Protein AF-G9YGS9-F1 (afdb_monomer)

InterPro domains:
  IPR001460 Penicillin-binding protein, transpeptidase [PF00905] (10-124)
  IPR012338 Beta-lactamase/transpeptidase-like [G3DSA:3.40.710.10] (1-154)
  IPR012338 Beta-lactamase/transpeptidase-like [SSF56601] (7-131)
  IPR050515 Class D beta-lactamase/transpeptidase [PTHR30627] (2-129)

pLDDT: mean 83.82, std 20.78, range [22.55, 98.5]

Solvent-accessible surface area (backbone atoms only — not comparable to full-atom values): 9971 Å² total; per-residue (Å²): 97,88,88,79,63,56,91,56,49,57,49,78,41,63,43,89,88,80,65,46,76,78,44,76,49,44,36,51,61,60,55,80,95,51,54,89,77,47,50,82,69,24,72,44,58,41,77,65,43,62,82,75,85,66,65,77,79,46,48,66,62,55,52,50,51,24,44,76,70,61,66,43,50,74,82,46,71,45,78,38,69,15,54,41,80,56,94,96,43,76,43,55,23,101,78,66,54,46,81,39,79,35,32,51,62,47,29,63,74,70,61,39,42,37,58,50,50,50,49,49,64,72,45,30,67,78,56,60,53,63,78,43,63,96,72,47,63,31,78,90,65,80,90,59,98,64,98,63,78,58,75,48,82,76,87,67,88,75,131

Foldseek 3Di:
DPPPPDPKDKDWDADPVPRDTPDIDMPPADDPVCVVPDDPRRPDSCVAADDDDPQLVCLVLLLVLLVVLVLFDQPDWDAFAQWDDDPPDIDGAPVSGGPGIDGSVRCSVSVGGRVSVVSDVSSDPVSVVVSVPPPPLPDCPVPDPDPHHHGDDDPPPDD

Organism: NCBI:txid861450

Structure (mmCIF, N/CA/C/O backbone):
data_AF-G9YGS9-F1
#
_entry.id   AF-G9YGS9-F1
#
loop_
_atom_site.group_PDB
_atom_site.id
_atom_site.type_symbol
_atom_site.label_atom_id
_atom_site.label_alt_id
_atom_site.label_comp_id
_atom_site.label_asym_id
_atom_site.label_entity_id
_atom_site.label_seq_id
_atom_site.pdbx_PDB_ins_code
_atom_site.Cartn_x
_atom_site.Cartn_y
_atom_site.Cartn_z
_atom_site.occupancy
_atom_site.B_iso_or_equiv
_atom_site.auth_seq_id
_atom_site.auth_comp_id
_atom_site.auth_asym_id
_atom_site.auth_atom_id
_atom_site.pdbx_PDB_model_num
ATOM 1 N N . MET A 1 1 ? 18.011 7.937 -11.715 1.00 74.06 1 MET A N 1
ATOM 2 C CA . MET A 1 1 ? 19.362 7.338 -11.602 1.00 74.06 1 MET A CA 1
ATOM 3 C C . MET A 1 1 ? 20.404 8.300 -11.029 1.00 74.06 1 MET A C 1
ATOM 5 O O . MET A 1 1 ? 20.974 7.966 -10.009 1.00 74.06 1 MET A O 1
ATOM 9 N N . LYS A 1 2 ? 20.642 9.499 -11.591 1.00 80.19 2 LYS A N 1
ATOM 10 C CA . LYS A 1 2 ? 21.766 10.369 -11.164 1.00 80.19 2 LYS A CA 1
ATOM 11 C C . LYS A 1 2 ? 21.695 10.919 -9.725 1.00 80.19 2 LYS A C 1
ATOM 13 O O . LYS A 1 2 ? 22.713 10.928 -9.049 1.00 80.19 2 LYS A O 1
ATOM 18 N N . LYS A 1 3 ? 20.515 11.356 -9.259 1.00 87.56 3 LYS A N 1
ATOM 19 C CA . LYS A 1 3 ? 20.352 11.993 -7.933 1.00 87.56 3 LYS A CA 1
ATOM 20 C C . LYS A 1 3 ? 20.453 10.996 -6.769 1.00 87.56 3 LYS A C 1
ATOM 22 O O . LYS A 1 3 ? 21.254 11.197 -5.872 1.00 87.56 3 LYS A O 1
ATOM 27 N N . ASN A 1 4 ? 19.675 9.912 -6.826 1.00 91.69 4 ASN A N 1
ATOM 28 C CA . ASN A 1 4 ? 19.533 8.958 -5.713 1.00 91.69 4 ASN A CA 1
ATOM 29 C C . ASN A 1 4 ? 20.279 7.629 -5.930 1.00 91.69 4 ASN A C 1
ATOM 31 O O . ASN A 1 4 ? 20.225 6.766 -5.068 1.00 91.69 4 ASN A O 1
ATOM 35 N N . LYS A 1 5 ? 20.916 7.441 -7.095 1.00 91.94 5 LYS A N 1
ATOM 36 C CA . LYS A 1 5 ? 21.709 6.251 -7.460 1.00 91.94 5 LYS A CA 1
ATOM 37 C C . LYS A 1 5 ? 21.068 4.886 -7.099 1.00 91.94 5 LYS A C 1
ATOM 39 O O . LYS A 1 5 ? 21.772 4.035 -6.570 1.00 91.94 5 LYS A O 1
ATOM 44 N N . PRO A 1 6 ? 19.769 4.644 -7.383 1.00 92.12 6 PRO A N 1
ATOM 45 C CA . PRO A 1 6 ? 19.173 3.334 -7.128 1.00 92.12 6 PRO A CA 1
ATOM 46 C C . PRO A 1 6 ? 19.744 2.283 -8.091 1.00 92.12 6 PRO A C 1
ATOM 48 O O . PRO A 1 6 ? 20.155 2.624 -9.203 1.00 92.12 6 PRO A O 1
ATOM 51 N N . GLU A 1 7 ? 19.700 1.008 -7.706 1.00 90.56 7 GLU A N 1
ATOM 52 C CA . GLU A 1 7 ? 20.117 -0.118 -8.562 1.00 90.56 7 GLU A CA 1
ATOM 53 C C . GLU A 1 7 ? 19.222 -0.278 -9.800 1.00 90.56 7 GLU A C 1
ATOM 55 O O . GLU A 1 7 ? 19.671 -0.662 -10.882 1.00 90.56 7 GLU A O 1
ATOM 60 N N . GLY A 1 8 ? 17.942 0.068 -9.664 1.00 91.81 8 GLY A N 1
ATOM 61 C CA . GLY A 1 8 ? 16.985 0.057 -10.755 1.00 91.81 8 GLY A CA 1
ATOM 62 C C . GLY A 1 8 ? 15.748 0.889 -10.452 1.00 91.81 8 GLY A C 1
ATOM 63 O O . GLY A 1 8 ? 15.537 1.349 -9.333 1.00 91.81 8 GLY A O 1
ATOM 64 N N . ALA A 1 9 ? 14.936 1.105 -11.478 1.00 93.19 9 ALA A N 1
ATOM 65 C CA . ALA A 1 9 ? 13.646 1.768 -11.364 1.00 93.19 9 ALA A CA 1
ATOM 66 C C . ALA A 1 9 ? 12.686 1.227 -12.423 1.00 93.19 9 ALA A C 1
ATOM 68 O O . ALA A 1 9 ? 13.117 0.812 -13.501 1.00 93.19 9 ALA A O 1
ATOM 69 N N . ALA A 1 10 ? 11.393 1.275 -12.126 1.00 94.19 10 ALA A N 1
ATOM 70 C CA . ALA A 1 10 ? 10.325 0.961 -13.058 1.00 94.19 10 ALA A CA 1
ATOM 71 C C . ALA A 1 10 ? 9.195 1.982 -12.898 1.00 94.19 10 ALA A C 1
ATOM 73 O O . ALA A 1 10 ? 8.962 2.477 -11.796 1.00 94.19 10 ALA A O 1
ATOM 74 N N . VAL A 1 11 ? 8.518 2.308 -13.995 1.00 95.06 11 VAL A N 1
ATOM 75 C CA . VAL A 1 11 ? 7.342 3.185 -14.013 1.00 95.06 11 VAL A CA 1
ATOM 76 C C . VAL A 1 11 ? 6.308 2.585 -14.956 1.00 95.06 11 VAL A C 1
ATOM 78 O O . VAL A 1 11 ? 6.656 2.120 -16.043 1.00 95.06 11 VAL A O 1
ATOM 81 N N . ILE A 1 12 ? 5.047 2.625 -14.535 1.00 96.00 12 ILE A N 1
ATOM 82 C CA . ILE A 1 12 ? 3.877 2.237 -15.322 1.00 96.00 12 ILE A CA 1
ATOM 83 C C . ILE A 1 12 ? 2.905 3.418 -15.311 1.00 96.00 12 ILE A C 1
ATOM 85 O O . ILE A 1 12 ? 2.643 3.988 -14.253 1.00 96.00 12 ILE A O 1
ATOM 89 N N . ILE A 1 13 ? 2.376 3.775 -16.479 1.00 96.56 13 ILE A N 1
ATOM 90 C CA . ILE A 1 13 ? 1.274 4.726 -16.641 1.00 96.56 13 ILE A CA 1
ATOM 91 C C . ILE A 1 13 ? 0.102 3.956 -17.239 1.00 96.56 13 ILE A C 1
ATOM 93 O O . ILE A 1 13 ? 0.268 3.269 -18.248 1.00 96.56 13 ILE A O 1
ATOM 97 N N . MET A 1 14 ? -1.061 4.062 -16.605 1.00 97.31 14 MET A N 1
ATOM 98 C CA . MET A 1 14 ? -2.239 3.263 -16.923 1.00 97.31 14 MET A CA 1
ATOM 99 C C . MET A 1 14 ? -3.487 4.144 -16.995 1.00 97.31 14 MET A C 1
ATOM 101 O O . MET A 1 14 ? -3.638 5.055 -16.178 1.00 97.31 14 MET A O 1
ATOM 105 N N . ASP A 1 15 ? -4.384 3.849 -17.935 1.00 95.31 15 ASP A N 1
ATOM 106 C CA . ASP A 1 15 ? -5.758 4.350 -17.891 1.00 95.31 15 ASP A CA 1
ATOM 107 C C . ASP A 1 15 ? -6.526 3.616 -16.771 1.00 95.31 15 ASP A C 1
ATOM 109 O O . ASP A 1 15 ? -6.680 2.395 -16.832 1.00 95.31 15 ASP A O 1
ATOM 113 N N . 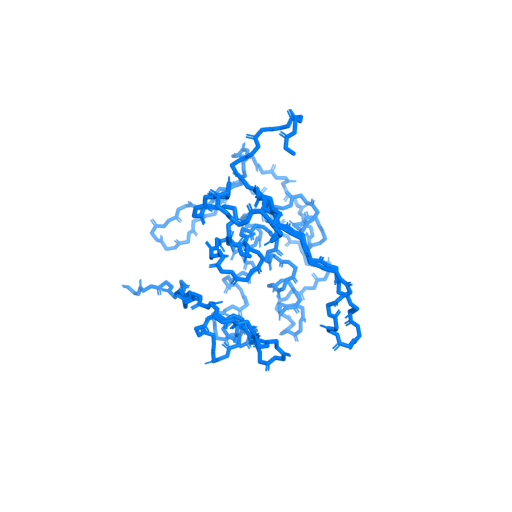PRO A 1 16 ? -7.018 4.313 -15.732 1.00 94.44 16 PRO A N 1
ATOM 114 C CA . PRO A 1 16 ? -7.647 3.661 -14.584 1.00 94.44 16 PRO A CA 1
ATOM 115 C C . PRO A 1 16 ? -9.031 3.062 -14.884 1.00 94.44 16 PRO A C 1
ATOM 117 O O . PRO A 1 16 ? -9.520 2.265 -14.087 1.00 94.44 16 PRO A O 1
ATOM 120 N N . LYS A 1 17 ? -9.686 3.450 -15.986 1.00 94.25 17 LYS A N 1
ATOM 121 C CA . LYS A 1 17 ? -11.001 2.928 -16.387 1.00 94.25 17 LYS A CA 1
ATOM 122 C C . LYS A 1 17 ? -10.865 1.656 -17.211 1.00 94.25 17 LYS A C 1
ATOM 124 O O . LYS A 1 17 ? -11.645 0.729 -17.015 1.00 94.25 17 LYS A O 1
ATOM 129 N N . THR A 1 18 ? -9.912 1.627 -18.142 1.00 94.75 18 THR A N 1
ATOM 130 C CA . THR A 1 18 ? -9.736 0.501 -19.075 1.00 94.75 18 THR A CA 1
ATOM 131 C C . THR A 1 18 ? -8.652 -0.477 -18.626 1.00 94.75 18 THR A C 1
ATOM 133 O O . THR A 1 18 ? -8.667 -1.640 -19.024 1.00 94.75 18 THR A O 1
ATOM 136 N N . GLY A 1 19 ? -7.719 -0.029 -17.783 1.00 90.88 19 GLY A N 1
ATOM 137 C CA . GLY A 1 19 ? -6.524 -0.780 -17.403 1.00 90.88 19 GLY A CA 1
ATOM 138 C C . GLY A 1 19 ? -5.437 -0.788 -18.483 1.00 90.88 19 GLY A C 1
ATOM 139 O O . GLY A 1 19 ? -4.436 -1.492 -18.335 1.00 90.88 19 GLY A O 1
ATOM 140 N N . GLU A 1 20 ? -5.611 -0.034 -19.571 1.00 93.62 20 GLU A N 1
ATOM 141 C CA . GLU A 1 20 ? -4.642 0.028 -20.664 1.00 93.62 20 GLU A CA 1
ATOM 142 C C . GLU A 1 20 ? -3.329 0.660 -20.206 1.00 93.62 20 GLU A C 1
ATOM 144 O O . GLU A 1 20 ? -3.308 1.693 -19.536 1.00 93.62 20 GLU A O 1
ATOM 149 N N . ILE A 1 21 ? -2.211 0.046 -20.596 1.00 95.00 21 ILE A N 1
ATOM 150 C CA . ILE A 1 21 ? -0.881 0.584 -20.317 1.00 95.00 21 ILE A CA 1
ATOM 151 C C . ILE A 1 21 ? -0.533 1.618 -21.380 1.00 95.00 21 ILE A C 1
ATOM 153 O O . ILE A 1 21 ? -0.239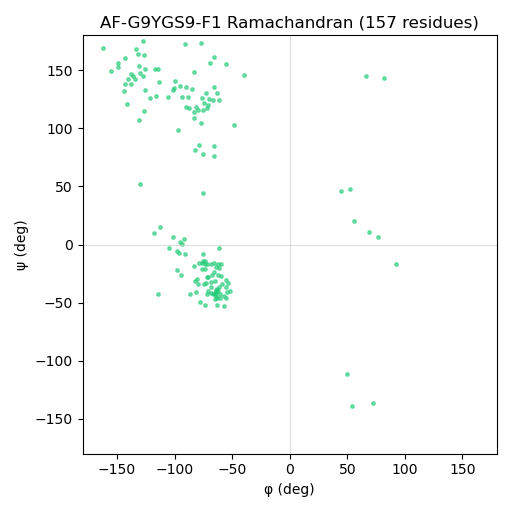 1.274 -22.522 1.00 95.00 21 ILE A O 1
ATOM 157 N N . LEU A 1 22 ? -0.516 2.883 -20.974 1.00 96.00 22 LEU A N 1
ATOM 158 C CA . LEU A 1 22 ? -0.168 4.015 -21.831 1.00 96.00 22 LEU A CA 1
ATOM 159 C C . LEU A 1 22 ? 1.347 4.155 -21.999 1.00 96.00 22 LEU A C 1
ATOM 161 O O . LEU A 1 22 ? 1.833 4.559 -23.052 1.00 96.00 22 LEU A O 1
ATOM 165 N N . ALA A 1 23 ? 2.103 3.826 -20.950 1.00 95.44 23 ALA A N 1
ATOM 166 C CA . ALA A 1 23 ? 3.556 3.804 -20.991 1.00 95.44 23 ALA A CA 1
ATOM 167 C C . ALA A 1 23 ? 4.128 2.857 -19.934 1.00 95.44 23 ALA A C 1
ATOM 169 O O . ALA A 1 23 ? 3.582 2.701 -18.841 1.00 95.44 23 ALA A O 1
ATOM 170 N N . MET A 1 24 ? 5.281 2.271 -20.243 1.00 95.25 24 MET A N 1
ATOM 171 C CA . MET A 1 24 ? 6.048 1.449 -19.316 1.00 95.25 24 MET A CA 1
ATOM 172 C C . MET A 1 24 ? 7.536 1.677 -19.558 1.00 95.25 24 MET A C 1
ATOM 174 O O . MET A 1 24 ? 8.000 1.649 -20.696 1.00 95.25 24 MET A O 1
ATOM 178 N N . ALA A 1 25 ? 8.294 1.907 -18.491 1.00 93.50 25 ALA A N 1
ATOM 179 C CA . ALA A 1 25 ? 9.726 2.146 -18.586 1.00 93.50 25 ALA A CA 1
ATOM 180 C C . ALA A 1 25 ? 10.475 1.465 -17.444 1.00 93.50 25 ALA A C 1
ATOM 182 O O . ALA A 1 25 ? 10.022 1.464 -16.303 1.00 93.50 25 ALA A O 1
ATOM 183 N N . SER A 1 26 ? 11.659 0.941 -17.756 1.00 93.25 26 SER A N 1
ATOM 184 C CA . SER A 1 26 ? 12.589 0.363 -16.786 1.00 93.25 26 SER A CA 1
ATOM 185 C C . SER A 1 26 ? 13.970 1.013 -16.901 1.00 93.25 26 SER A C 1
ATOM 187 O O . SER A 1 26 ? 14.375 1.494 -17.968 1.00 93.25 26 SER A O 1
ATOM 189 N N . ARG A 1 27 ? 14.702 1.056 -15.787 1.00 92.69 27 ARG A N 1
ATOM 190 C CA . ARG A 1 27 ? 16.114 1.447 -15.715 1.00 92.69 27 ARG A CA 1
ATOM 191 C C . ARG A 1 27 ? 16.897 0.485 -14.812 1.00 92.69 27 ARG A C 1
ATOM 193 O O . ARG A 1 27 ? 16.348 0.085 -13.787 1.00 92.69 27 ARG A O 1
ATOM 200 N N . PRO A 1 28 ? 18.173 0.186 -15.128 1.00 91.50 28 PRO A N 1
ATOM 201 C CA . PRO A 1 28 ? 18.846 0.432 -16.415 1.00 91.50 28 PRO A CA 1
ATOM 202 C C . PRO A 1 28 ? 18.104 -0.186 -17.613 1.00 91.50 28 PRO A C 1
ATOM 204 O O . PRO A 1 28 ? 17.307 -1.104 -17.442 1.00 91.50 28 PRO A O 1
ATOM 207 N N . ASN A 1 29 ? 18.324 0.379 -18.801 1.00 89.62 29 ASN A N 1
ATOM 208 C CA . ASN A 1 29 ? 17.807 -0.106 -20.083 1.00 89.62 29 ASN A CA 1
ATOM 209 C C . ASN A 1 29 ? 18.959 -0.267 -21.084 1.00 89.62 29 ASN A C 1
ATOM 211 O O . ASN A 1 29 ? 20.096 0.098 -20.786 1.00 89.62 29 ASN A O 1
ATOM 215 N N . PHE A 1 30 ? 18.651 -0.802 -22.260 1.00 91.31 30 PHE A N 1
ATOM 216 C CA . PHE A 1 30 ? 19.587 -0.994 -23.366 1.00 91.31 30 PHE A CA 1
ATOM 217 C C . PHE A 1 30 ? 19.035 -0.366 -24.653 1.00 91.31 30 PHE A C 1
ATOM 219 O O . PHE A 1 30 ? 17.840 -0.063 -24.727 1.00 91.31 30 PHE A O 1
ATOM 226 N N . ASP A 1 31 ? 19.907 -0.163 -25.642 1.00 92.38 31 ASP A N 1
ATOM 227 C CA . ASP A 1 31 ? 19.510 0.143 -27.018 1.00 92.38 31 ASP A CA 1
ATOM 228 C C . ASP A 1 31 ? 19.357 -1.180 -27.786 1.00 92.38 31 ASP A C 1
ATOM 230 O O . ASP A 1 31 ? 20.336 -1.920 -27.905 1.00 92.38 31 ASP A O 1
ATOM 234 N N . PRO A 1 32 ? 18.162 -1.518 -28.295 1.00 89.81 32 PRO A N 1
ATOM 235 C CA . PRO A 1 32 ? 17.962 -2.757 -29.037 1.00 89.81 32 PRO A CA 1
ATOM 236 C C . PRO A 1 32 ? 18.730 -2.815 -30.362 1.00 89.81 32 PRO A C 1
ATOM 238 O O . PRO A 1 32 ? 19.032 -3.915 -30.818 1.00 89.81 32 PRO A O 1
ATOM 241 N N . ASN A 1 33 ? 19.091 -1.674 -30.959 1.00 94.69 33 ASN A N 1
ATOM 242 C CA . ASN A 1 33 ? 19.908 -1.648 -32.177 1.00 94.69 33 ASN A CA 1
ATOM 243 C C . ASN A 1 33 ? 21.388 -1.954 -31.898 1.00 94.69 33 ASN A C 1
ATOM 245 O O . ASN A 1 33 ? 22.141 -2.244 -32.823 1.00 94.69 33 ASN A O 1
ATOM 249 N N . ASP A 1 34 ? 21.801 -1.909 -30.629 1.00 91.25 34 ASP A N 1
ATOM 250 C CA . ASP A 1 34 ? 23.162 -2.193 -30.174 1.00 91.25 34 ASP A CA 1
ATOM 251 C C . ASP A 1 34 ? 23.132 -3.186 -29.003 1.00 91.25 34 ASP A C 1
ATOM 253 O O . ASP A 1 34 ? 23.671 -2.963 -27.914 1.00 91.25 34 ASP A O 1
ATOM 257 N N . TYR A 1 35 ? 22.428 -4.300 -29.233 1.00 86.44 35 TYR A N 1
ATOM 258 C CA . TYR A 1 35 ? 22.158 -5.319 -28.222 1.00 86.44 35 TYR A CA 1
ATOM 259 C C . TYR A 1 35 ? 23.432 -5.792 -27.511 1.00 86.44 35 TYR A C 1
ATOM 261 O O . TYR A 1 35 ? 23.432 -5.930 -26.297 1.00 86.44 35 TYR A O 1
ATOM 269 N N . GLY A 1 36 ? 24.552 -5.964 -28.223 1.00 88.44 36 GLY A N 1
ATOM 270 C CA . GLY A 1 36 ? 25.810 -6.465 -27.651 1.00 88.44 36 GLY A CA 1
ATOM 271 C C . GLY A 1 36 ? 26.407 -5.615 -26.517 1.00 88.44 36 GLY A C 1
ATOM 272 O O . GLY A 1 36 ? 27.250 -6.116 -25.776 1.00 88.44 36 GLY A O 1
ATOM 273 N N . LYS A 1 37 ? 25.974 -4.358 -26.350 1.00 86.62 37 LYS A N 1
ATOM 274 C CA . LYS A 1 37 ? 26.437 -3.463 -25.274 1.00 86.62 37 LYS A CA 1
ATOM 275 C C . LYS A 1 37 ? 25.591 -3.518 -24.001 1.00 86.62 37 LYS A C 1
ATOM 277 O O . LYS A 1 37 ? 25.955 -2.895 -23.002 1.00 86.62 37 LYS A O 1
ATOM 282 N N . GLY A 1 38 ? 24.456 -4.214 -24.021 1.00 84.38 38 GLY A N 1
ATOM 283 C CA . GLY A 1 38 ? 23.617 -4.385 -22.841 1.00 84.38 38 GLY A CA 1
ATOM 284 C C . GLY A 1 38 ? 24.170 -5.424 -21.860 1.00 84.38 38 GLY A C 1
ATOM 285 O O . GLY A 1 38 ? 25.138 -6.135 -22.119 1.00 84.38 38 GLY A O 1
ATOM 286 N N . ASN A 1 39 ? 23.523 -5.533 -20.702 1.00 86.81 39 ASN A N 1
ATOM 287 C CA . ASN A 1 39 ? 23.802 -6.572 -19.714 1.00 86.81 39 ASN A CA 1
ATOM 288 C C . ASN A 1 39 ? 22.495 -7.194 -19.212 1.00 86.81 39 ASN A C 1
ATOM 290 O O . ASN A 1 39 ? 21.413 -6.644 -19.422 1.00 86.81 39 ASN A O 1
ATOM 294 N N . ALA A 1 40 ? 22.598 -8.316 -18.495 1.00 86.56 40 ALA A N 1
ATOM 295 C CA . ALA A 1 40 ? 21.438 -9.049 -17.986 1.00 86.56 40 ALA A CA 1
ATOM 296 C C . ALA A 1 40 ? 20.468 -8.174 -17.169 1.00 86.56 40 ALA A C 1
ATOM 298 O O . ALA A 1 40 ? 19.259 -8.379 -17.213 1.00 86.56 40 ALA A O 1
ATOM 299 N N . ALA A 1 41 ? 20.968 -7.167 -16.446 1.00 86.06 41 ALA A N 1
ATOM 300 C CA . ALA A 1 41 ? 20.121 -6.249 -15.695 1.00 86.06 41 ALA A CA 1
ATOM 301 C C . ALA A 1 41 ? 19.394 -5.245 -16.607 1.00 86.06 41 ALA A C 1
ATOM 303 O O . ALA A 1 41 ? 18.269 -4.855 -16.301 1.00 86.06 41 ALA A O 1
ATOM 304 N N . ALA A 1 42 ? 20.005 -4.801 -17.702 1.00 88.38 42 ALA A N 1
ATOM 305 C CA . ALA A 1 42 ? 19.409 -3.862 -18.648 1.00 88.38 42 ALA A CA 1
ATOM 306 C C . ALA A 1 42 ? 18.296 -4.499 -19.498 1.00 88.38 42 ALA A C 1
ATOM 308 O O . ALA A 1 42 ? 17.366 -3.796 -19.887 1.00 88.38 42 ALA A O 1
ATOM 309 N N . TYR A 1 43 ? 18.363 -5.811 -19.741 1.00 89.12 43 TYR A N 1
ATOM 310 C CA . TYR A 1 43 ? 17.371 -6.545 -20.539 1.00 89.12 43 TYR A CA 1
ATOM 311 C C . TYR A 1 43 ? 16.052 -6.818 -19.807 1.00 89.12 43 TYR A C 1
ATOM 313 O O . TYR A 1 43 ? 15.044 -7.111 -20.443 1.00 89.12 43 TYR A O 1
ATOM 321 N N . LYS A 1 44 ? 16.023 -6.678 -18.477 1.00 88.75 44 LYS A N 1
ATOM 322 C CA . LYS A 1 44 ? 14.819 -6.928 -17.677 1.00 88.75 44 LYS A CA 1
ATOM 323 C C . LYS A 1 44 ? 13.804 -5.795 -17.791 1.00 88.75 44 LYS A C 1
ATOM 325 O O . LYS A 1 44 ? 14.083 -4.651 -17.409 1.00 88.75 44 LYS A O 1
ATOM 330 N N . ASN A 1 45 ? 12.571 -6.147 -18.156 1.00 89.38 45 ASN A N 1
ATOM 331 C CA . ASN A 1 45 ? 11.418 -5.290 -17.902 1.00 89.38 45 ASN A CA 1
ATOM 332 C C . ASN A 1 45 ? 10.985 -5.416 -16.433 1.00 89.38 45 ASN A C 1
ATOM 334 O O . ASN A 1 45 ? 10.102 -6.201 -16.085 1.00 89.38 45 ASN A O 1
ATOM 338 N N . ARG A 1 46 ? 11.623 -4.628 -15.563 1.00 90.94 46 ARG A N 1
ATOM 339 C CA . ARG A 1 46 ? 11.423 -4.650 -14.103 1.00 90.94 46 ARG A CA 1
ATOM 340 C C . ARG A 1 46 ? 9.973 -4.446 -13.685 1.00 90.94 46 ARG A C 1
ATOM 342 O O . ARG A 1 46 ? 9.572 -4.997 -12.673 1.00 90.94 46 ARG A O 1
ATOM 349 N N . ALA A 1 47 ? 9.197 -3.694 -14.463 1.00 88.50 47 ALA A N 1
ATOM 350 C CA . ALA A 1 47 ? 7.774 -3.480 -14.205 1.00 88.50 47 ALA A CA 1
ATOM 351 C C . ALA A 1 47 ? 6.946 -4.780 -14.241 1.00 88.50 47 ALA A C 1
ATOM 353 O O . ALA A 1 47 ? 5.839 -4.809 -13.714 1.00 88.50 47 ALA A O 1
ATOM 354 N N . VAL A 1 48 ? 7.465 -5.830 -14.882 1.00 88.69 48 VAL A N 1
ATOM 355 C CA . VAL A 1 48 ? 6.762 -7.099 -15.103 1.00 88.69 48 VAL A CA 1
ATOM 356 C C . VAL A 1 48 ? 7.422 -8.246 -14.346 1.00 88.69 48 VAL A C 1
ATOM 358 O O . VAL A 1 48 ? 6.720 -9.081 -13.782 1.00 88.69 48 VAL A O 1
ATOM 361 N N . VAL A 1 49 ? 8.757 -8.306 -14.353 1.00 86.88 49 VAL A N 1
ATOM 362 C CA . VAL A 1 49 ? 9.485 -9.488 -13.865 1.00 86.88 49 VAL A CA 1
ATOM 363 C C . VAL A 1 49 ? 9.923 -9.383 -12.413 1.00 86.88 49 VAL A C 1
ATOM 365 O O . VAL A 1 49 ? 10.079 -10.411 -11.773 1.00 86.88 49 VAL A O 1
ATOM 368 N N . ASN A 1 50 ? 10.121 -8.177 -11.870 1.00 84.88 5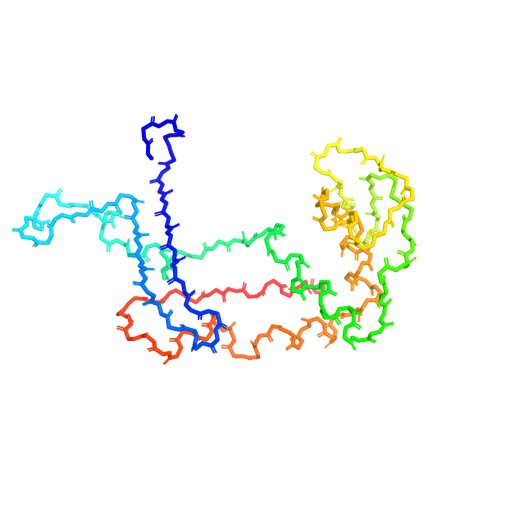0 ASN A N 1
ATOM 369 C CA . ASN A 1 50 ? 10.603 -8.051 -10.499 1.00 84.88 50 ASN A CA 1
ATOM 370 C C . ASN A 1 50 ? 9.449 -8.201 -9.510 1.00 84.88 50 ASN A C 1
ATOM 372 O O . ASN A 1 50 ? 8.558 -7.353 -9.447 1.00 84.88 50 ASN A O 1
ATOM 376 N N . LEU A 1 51 ? 9.531 -9.227 -8.669 1.00 85.50 51 LEU A N 1
ATOM 377 C CA . LEU A 1 51 ? 8.695 -9.338 -7.485 1.00 85.50 51 LEU A CA 1
ATOM 378 C C . LEU A 1 51 ? 9.320 -8.570 -6.315 1.00 85.50 51 LEU A C 1
ATOM 380 O O . LEU A 1 51 ? 10.510 -8.700 -6.034 1.00 85.50 51 LEU A O 1
ATOM 384 N N . TYR A 1 52 ? 8.507 -7.787 -5.615 1.00 86.19 52 TYR A N 1
ATOM 385 C CA . TYR A 1 52 ? 8.886 -7.134 -4.366 1.00 86.19 52 TYR A CA 1
ATOM 386 C C . TYR A 1 52 ? 7.660 -6.988 -3.466 1.00 86.19 52 TYR A C 1
ATOM 388 O O . TYR A 1 52 ? 6.520 -6.976 -3.937 1.00 86.19 52 TYR A O 1
ATOM 396 N N . GLU A 1 53 ? 7.892 -6.882 -2.162 1.00 86.19 53 GLU A N 1
ATOM 397 C CA . GLU A 1 53 ? 6.825 -6.610 -1.207 1.00 86.19 53 GLU A CA 1
ATOM 398 C C . GLU A 1 53 ? 6.333 -5.163 -1.386 1.00 86.19 53 GLU A C 1
ATOM 400 O O . GLU A 1 53 ? 7.136 -4.230 -1.316 1.00 86.19 53 GLU A O 1
ATOM 405 N N . PRO A 1 54 ? 5.027 -4.929 -1.608 1.00 89.00 54 PRO A N 1
ATOM 406 C CA . PRO A 1 54 ? 4.507 -3.589 -1.899 1.00 89.00 54 PRO A CA 1
ATOM 407 C C . PRO A 1 54 ? 4.597 -2.627 -0.700 1.00 89.00 54 PRO A C 1
ATOM 409 O O . PRO A 1 54 ? 4.474 -1.407 -0.862 1.00 89.00 54 PRO A O 1
ATOM 412 N N . GLY A 1 55 ? 4.787 -3.157 0.512 1.00 92.19 55 GLY A N 1
ATOM 413 C CA . GLY A 1 55 ? 4.811 -2.383 1.748 1.00 92.19 55 GLY A CA 1
ATOM 414 C C . GLY A 1 55 ? 3.555 -1.523 1.910 1.00 92.19 55 GLY A C 1
ATOM 415 O O . GLY A 1 55 ? 2.440 -1.932 1.582 1.00 92.19 55 GLY A O 1
ATOM 416 N N . SER A 1 56 ? 3.737 -0.287 2.378 1.00 95.50 56 SER A N 1
ATOM 417 C CA . SER A 1 56 ? 2.628 0.632 2.674 1.00 95.50 56 SER A CA 1
ATOM 418 C C . SER A 1 56 ? 1.774 1.017 1.460 1.00 95.50 56 SER A C 1
ATOM 420 O O . SER A 1 56 ? 0.639 1.455 1.638 1.00 95.50 56 SER A O 1
ATOM 422 N N . THR A 1 57 ? 2.257 0.806 0.230 1.00 94.62 57 THR A N 1
ATOM 423 C CA . THR A 1 57 ? 1.457 1.063 -0.983 1.00 94.62 57 THR A CA 1
ATOM 424 C C . THR A 1 57 ? 0.245 0.133 -1.110 1.00 94.62 57 THR A C 1
ATOM 426 O O . THR A 1 57 ? -0.691 0.451 -1.837 1.00 94.62 57 THR A O 1
ATOM 429 N N . PHE A 1 58 ? 0.210 -0.975 -0.358 1.00 93.00 58 PHE A N 1
ATOM 430 C CA . PHE A 1 58 ? -0.924 -1.900 -0.315 1.00 93.00 58 PHE A CA 1
ATOM 431 C C . PHE A 1 58 ? -2.046 -1.473 0.651 1.00 93.00 58 PHE A C 1
ATOM 433 O O . PHE A 1 58 ? -3.185 -1.922 0.519 1.00 93.00 58 PHE A O 1
ATOM 440 N N . LYS A 1 59 ? -1.762 -0.579 1.611 1.00 95.50 59 LYS A N 1
ATOM 441 C CA . LYS A 1 59 ? -2.706 -0.172 2.671 1.00 95.50 59 LYS A CA 1
ATOM 442 C C . LYS A 1 59 ? -4.057 0.344 2.151 1.00 95.50 59 LYS A C 1
ATOM 444 O O . LYS A 1 59 ? -5.069 -0.060 2.722 1.00 95.50 59 LYS A O 1
ATOM 449 N N . PRO A 1 60 ? -4.133 1.153 1.072 1.00 95.12 60 PRO A N 1
ATOM 450 C CA . PRO A 1 60 ? -5.419 1.606 0.541 1.00 95.12 60 PRO A CA 1
ATOM 451 C C . PRO A 1 60 ? -6.346 0.461 0.111 1.00 95.12 60 PRO A C 1
ATOM 453 O O . PRO A 1 60 ? -7.554 0.564 0.291 1.00 95.12 60 PRO A O 1
ATOM 456 N N . ILE A 1 61 ? -5.792 -0.644 -0.403 1.00 93.25 61 ILE A N 1
ATOM 457 C CA . ILE A 1 61 ? -6.569 -1.821 -0.823 1.00 93.25 61 ILE A CA 1
ATOM 458 C C . ILE A 1 61 ? -7.134 -2.553 0.404 1.00 93.25 61 ILE A C 1
ATOM 460 O O . ILE A 1 61 ? -8.281 -2.989 0.408 1.00 93.25 6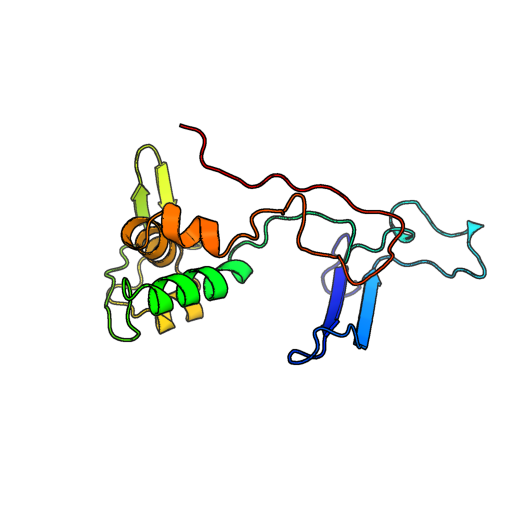1 ILE A O 1
ATOM 464 N N . MET A 1 62 ? -6.349 -2.668 1.477 1.00 93.19 62 MET A N 1
ATOM 465 C CA . MET A 1 62 ? -6.841 -3.244 2.733 1.00 93.19 62 MET A CA 1
ATOM 466 C C . MET A 1 62 ? -7.907 -2.361 3.390 1.00 93.19 62 MET A C 1
ATOM 468 O O . MET A 1 62 ? -8.917 -2.870 3.871 1.00 93.19 62 MET A O 1
ATOM 472 N N . ALA A 1 63 ? -7.698 -1.043 3.396 1.00 94.94 63 ALA A N 1
ATOM 473 C CA . ALA A 1 63 ? -8.646 -0.092 3.960 1.00 94.94 63 ALA A CA 1
ATOM 474 C C . ALA A 1 63 ? -9.978 -0.088 3.195 1.00 94.94 63 ALA A C 1
ATOM 476 O O . ALA A 1 63 ? -11.033 -0.067 3.825 1.00 94.94 63 ALA A O 1
ATOM 477 N N . SER A 1 64 ? -9.954 -0.169 1.858 1.00 94.88 64 SER A N 1
ATOM 478 C CA . SER A 1 64 ? -11.186 -0.261 1.067 1.00 94.88 64 SER A CA 1
ATOM 479 C C . SER A 1 64 ? -11.958 -1.549 1.356 1.00 94.88 64 SER A C 1
ATOM 481 O O . SER A 1 64 ? -13.176 -1.498 1.494 1.00 94.88 64 SER A O 1
ATOM 483 N N . ALA A 1 65 ? -11.268 -2.679 1.540 1.00 94.00 65 ALA A N 1
ATOM 484 C CA . ALA A 1 65 ? -11.897 -3.942 1.927 1.00 94.00 65 ALA A CA 1
ATOM 485 C C . ALA A 1 65 ? -12.580 -3.869 3.301 1.00 94.00 65 ALA A C 1
ATOM 487 O O . ALA A 1 65 ? -13.664 -4.413 3.486 1.00 94.00 65 ALA A O 1
ATOM 488 N N . ALA A 1 66 ? -11.951 -3.193 4.265 1.00 95.44 66 ALA A N 1
ATOM 489 C CA . ALA A 1 66 ? -12.509 -3.005 5.602 1.00 95.44 66 ALA A CA 1
ATOM 490 C C . ALA A 1 66 ? -13.739 -2.081 5.600 1.00 95.44 66 ALA A C 1
ATOM 492 O O . ALA A 1 66 ? -14.700 -2.326 6.330 1.00 95.44 66 ALA A O 1
ATOM 493 N N . LEU A 1 67 ? -13.726 -1.042 4.755 1.00 96.19 67 LEU A N 1
ATOM 494 C CA . LEU A 1 67 ? -14.885 -0.177 4.527 1.00 96.19 67 LEU A CA 1
ATOM 495 C C . LEU A 1 67 ? -16.039 -0.945 3.868 1.00 96.19 67 LEU A C 1
ATOM 497 O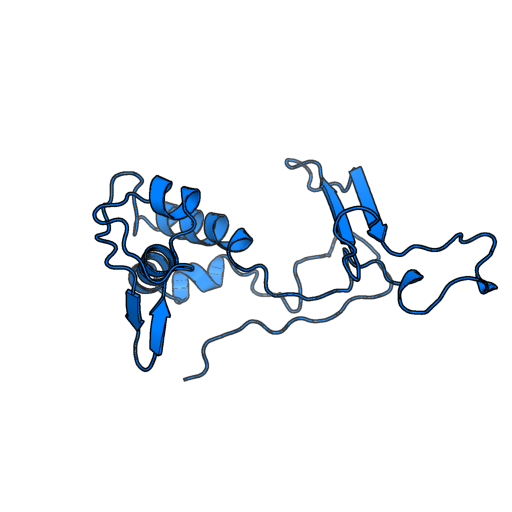 O . LEU A 1 67 ? -17.167 -0.861 4.344 1.00 96.19 67 LEU A O 1
ATOM 501 N N . ASP A 1 68 ? -15.760 -1.722 2.818 1.00 95.12 68 ASP A N 1
ATOM 502 C CA . ASP A 1 68 ? -16.763 -2.524 2.098 1.00 95.12 68 ASP A CA 1
ATOM 503 C C . ASP A 1 68 ? -17.400 -3.596 2.999 1.00 95.12 68 ASP A C 1
ATOM 505 O O . ASP A 1 68 ? -18.610 -3.809 2.985 1.00 95.12 68 ASP A O 1
ATOM 509 N N . ALA A 1 69 ? -16.597 -4.218 3.867 1.00 94.44 69 ALA A N 1
ATOM 510 C CA . ALA A 1 69 ? -17.075 -5.170 4.866 1.00 94.44 69 ALA A CA 1
ATOM 511 C C . ALA A 1 69 ? -17.791 -4.516 6.065 1.00 94.44 69 ALA A C 1
ATOM 513 O O . ALA A 1 69 ? -18.331 -5.231 6.910 1.00 94.44 69 ALA A O 1
ATOM 514 N N . GLY A 1 70 ? -17.768 -3.183 6.180 1.00 95.88 70 GLY A N 1
ATOM 515 C CA . GLY A 1 70 ? -18.362 -2.436 7.291 1.00 95.88 70 GLY A CA 1
ATOM 516 C C . GLY A 1 70 ? -17.657 -2.613 8.642 1.00 95.88 70 GLY A C 1
ATOM 517 O O . GLY A 1 70 ? -18.183 -2.185 9.668 1.00 95.88 70 GLY A O 1
ATOM 518 N N . THR A 1 71 ? -16.471 -3.228 8.679 1.00 96.56 71 THR A N 1
ATOM 519 C CA . THR A 1 71 ? -15.688 -3.435 9.916 1.00 96.56 71 THR A CA 1
ATOM 520 C C . THR A 1 71 ? -14.995 -2.151 10.377 1.00 96.56 71 THR A C 1
ATOM 522 O O . THR A 1 71 ? -14.653 -1.988 11.559 1.00 96.56 71 THR A O 1
ATOM 525 N N . TRP A 1 72 ? -14.819 -1.216 9.442 1.00 97.44 72 TRP A N 1
ATOM 526 C CA . TRP A 1 72 ? -14.314 0.129 9.659 1.00 97.44 72 TRP A CA 1
ATOM 527 C C . TRP A 1 72 ? -15.202 1.174 8.996 1.00 97.44 72 TRP A C 1
ATOM 529 O O . TRP A 1 72 ? -15.876 0.918 8.005 1.00 97.44 72 TRP A O 1
ATOM 539 N N . THR A 1 73 ? -15.166 2.382 9.549 1.00 97.50 73 THR A N 1
ATOM 540 C CA . THR A 1 73 ? -15.779 3.580 8.974 1.00 97.50 73 THR A CA 1
ATOM 541 C C . THR A 1 73 ? -14.759 4.711 9.000 1.00 97.50 73 THR A C 1
ATOM 543 O O . THR A 1 73 ? -13.775 4.648 9.740 1.00 97.50 73 THR A O 1
ATOM 546 N N . GLU A 1 74 ? -14.994 5.775 8.231 1.00 94.88 74 GLU A N 1
ATOM 547 C CA . GLU A 1 74 ? -14.093 6.937 8.217 1.00 94.88 74 GLU A CA 1
ATOM 548 C C . GLU A 1 74 ? -13.949 7.617 9.587 1.00 94.88 74 GLU A C 1
ATOM 550 O O . GLU A 1 74 ? -12.914 8.218 9.860 1.00 94.88 74 GLU A O 1
ATOM 555 N N . ASN A 1 75 ? -14.973 7.503 10.439 1.00 95.75 75 ASN A N 1
ATOM 556 C CA . ASN A 1 75 ? -15.041 8.159 11.746 1.00 95.75 75 ASN A CA 1
ATOM 557 C C . ASN A 1 75 ? -14.629 7.242 12.904 1.00 95.75 75 ASN A C 1
ATOM 559 O O . ASN A 1 75 ? -14.579 7.693 14.047 1.00 95.75 75 ASN A O 1
ATOM 563 N N . LYS A 1 76 ? -14.371 5.953 12.641 1.00 97.19 76 LYS A N 1
ATOM 564 C CA . LYS A 1 76 ? -13.873 5.035 13.667 1.00 97.19 76 LYS A CA 1
ATOM 565 C C . LYS A 1 76 ? -12.497 5.514 14.127 1.00 97.19 76 LYS A C 1
ATOM 567 O O . LYS A 1 76 ? -11.624 5.789 13.304 1.00 97.19 76 LYS A O 1
ATOM 572 N N . VAL A 1 77 ? -12.330 5.607 15.443 1.00 98.06 77 VAL A N 1
ATOM 573 C CA . VAL A 1 77 ? -11.090 6.053 16.079 1.00 98.06 77 VAL A CA 1
ATOM 574 C C . VAL A 1 77 ? -10.308 4.842 16.566 1.00 98.06 77 VAL A C 1
ATOM 576 O O . VAL A 1 77 ? -10.867 3.943 17.193 1.00 98.06 77 VAL A O 1
ATOM 579 N N . TYR A 1 78 ? -9.011 4.853 16.294 1.00 98.19 78 TYR A N 1
ATOM 580 C CA . TYR A 1 78 ? -8.026 3.951 16.868 1.00 98.19 78 TYR A CA 1
ATOM 581 C C . TYR A 1 78 ? -7.076 4.744 17.759 1.00 98.19 78 TYR A C 1
ATOM 583 O O . TYR A 1 78 ? -6.702 5.865 17.419 1.00 98.19 78 TYR A O 1
ATOM 591 N N . HIS A 1 79 ? -6.708 4.174 18.903 1.00 98.31 79 HIS A N 1
ATOM 592 C CA . HIS A 1 79 ? -5.748 4.783 19.813 1.00 98.31 79 HIS A CA 1
ATOM 593 C C . HIS A 1 79 ? -4.361 4.191 19.556 1.00 98.31 79 HIS A C 1
ATOM 595 O O . HIS A 1 79 ? -4.050 3.091 20.009 1.00 98.31 79 HIS A O 1
ATOM 601 N N . ASP A 1 80 ? -3.550 4.915 18.793 1.00 98.44 80 ASP A N 1
ATOM 602 C CA . ASP A 1 80 ? -2.203 4.514 18.420 1.00 98.44 80 ASP A CA 1
ATOM 603 C C . ASP A 1 80 ? -1.186 4.857 19.514 1.00 98.44 80 ASP A C 1
ATOM 605 O O . ASP A 1 80 ? -0.896 6.027 19.776 1.00 98.44 80 ASP A O 1
ATOM 609 N N . ILE A 1 81 ? -0.610 3.815 20.113 1.00 97.88 81 ILE A N 1
ATOM 610 C CA . ILE A 1 81 ? 0.444 3.910 21.133 1.00 97.88 81 ILE A CA 1
ATOM 611 C C . ILE A 1 81 ? 1.849 3.627 20.574 1.00 97.88 81 ILE A C 1
ATOM 613 O O . ILE A 1 81 ? 2.801 3.536 21.344 1.00 97.88 81 ILE A O 1
ATOM 617 N N . GLY A 1 82 ? 1.992 3.462 19.253 1.00 97.44 82 GLY A N 1
ATOM 618 C CA . GLY A 1 82 ? 3.274 3.224 18.578 1.00 97.44 82 GLY A CA 1
ATOM 619 C C . GLY A 1 82 ? 3.644 1.757 18.378 1.00 97.44 82 GLY A C 1
ATOM 620 O O . GLY A 1 82 ? 4.457 1.441 17.508 1.00 97.44 82 GLY A O 1
ATOM 621 N N . TYR A 1 83 ? 2.993 0.850 19.109 1.00 97.81 83 TYR A N 1
ATOM 622 C CA . TYR A 1 83 ? 3.123 -0.591 18.927 1.00 97.81 83 TYR A CA 1
ATOM 623 C C . TYR A 1 83 ? 1.792 -1.323 19.146 1.00 97.81 83 TYR A C 1
ATOM 625 O O . TYR A 1 83 ? 0.872 -0.812 19.784 1.00 97.81 83 TYR A O 1
ATOM 633 N N . ILE A 1 84 ? 1.697 -2.545 18.627 1.00 96.88 84 ILE A N 1
ATOM 634 C CA . ILE A 1 84 ? 0.594 -3.479 18.884 1.00 96.88 84 ILE A CA 1
ATOM 635 C C . ILE A 1 84 ? 1.143 -4.904 18.958 1.00 96.88 84 ILE A C 1
ATOM 637 O O . ILE A 1 84 ? 2.004 -5.285 18.163 1.00 96.88 84 ILE A O 1
ATOM 641 N N . HIS A 1 85 ? 0.656 -5.688 19.918 1.00 96.44 85 HIS A N 1
ATOM 642 C CA . HIS A 1 85 ?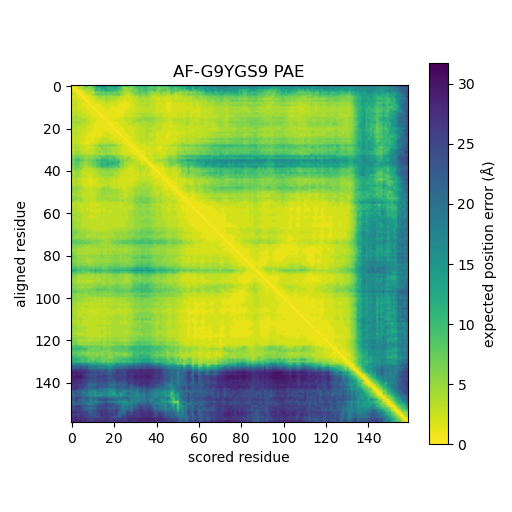 1.008 -7.100 20.043 1.00 96.44 85 HIS A CA 1
ATOM 643 C C . HIS A 1 85 ? -0.031 -7.954 19.315 1.00 96.44 85 HIS A C 1
ATOM 645 O O . HIS A 1 85 ? -1.231 -7.806 19.546 1.00 96.44 85 HIS A O 1
ATOM 651 N N . VAL A 1 86 ? 0.433 -8.818 18.419 1.00 91.81 86 VAL A N 1
ATOM 652 C CA . VAL A 1 86 ? -0.390 -9.711 17.603 1.00 91.81 86 VAL A CA 1
ATOM 653 C C . VAL A 1 86 ? 0.215 -11.100 17.715 1.00 91.81 86 VAL A C 1
ATOM 655 O O . VAL A 1 86 ? 1.290 -11.351 17.170 1.00 91.81 86 VAL A O 1
ATOM 658 N N . ASP A 1 87 ? -0.468 -11.976 18.448 1.00 90.81 87 ASP A N 1
ATOM 659 C CA . ASP A 1 87 ? 0.006 -13.315 18.800 1.00 90.81 87 ASP A CA 1
ATOM 660 C C . ASP A 1 87 ? 1.430 -13.302 19.388 1.00 90.81 87 ASP A C 1
ATOM 662 O O . ASP A 1 87 ? 1.626 -12.815 20.497 1.00 90.81 87 ASP A O 1
ATOM 666 N N . ASP A 1 88 ? 2.421 -13.832 18.669 1.00 92.94 88 ASP A N 1
ATOM 667 C CA . ASP A 1 88 ? 3.818 -13.959 19.096 1.00 92.94 88 ASP A CA 1
ATOM 668 C C . ASP A 1 88 ? 4.703 -12.766 18.691 1.00 92.94 88 ASP A C 1
ATOM 670 O O . ASP A 1 88 ? 5.922 -12.799 18.878 1.00 92.94 88 ASP A O 1
ATOM 674 N N . ARG A 1 89 ? 4.124 -11.712 18.099 1.00 93.44 89 ARG A N 1
ATOM 675 C CA . ARG A 1 89 ? 4.879 -10.614 17.478 1.00 93.44 89 ARG A CA 1
ATOM 676 C C . ARG A 1 89 ? 4.411 -9.249 17.943 1.00 93.44 89 ARG A C 1
ATOM 678 O O . ARG A 1 89 ? 3.227 -9.001 18.141 1.00 93.44 89 ARG A O 1
ATOM 685 N N . THR A 1 90 ? 5.354 -8.315 18.001 1.00 96.31 90 THR A N 1
ATOM 686 C CA . THR A 1 90 ? 5.060 -6.890 18.177 1.00 96.31 90 THR A CA 1
ATOM 687 C C . THR A 1 90 ? 5.277 -6.160 16.859 1.00 96.31 90 THR A C 1
ATOM 689 O O . THR A 1 90 ? 6.336 -6.272 16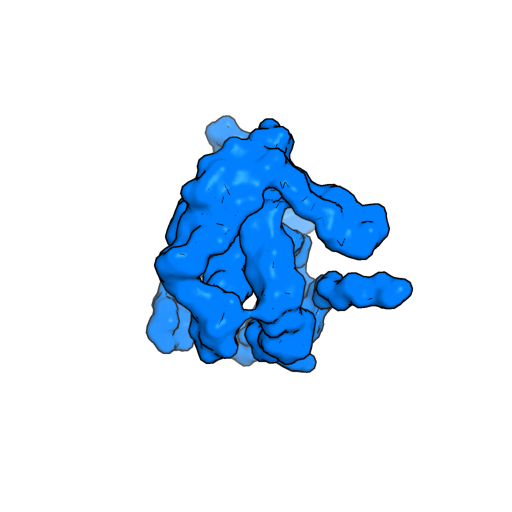.241 1.00 96.31 90 THR A O 1
ATOM 692 N N . ILE A 1 91 ? 4.265 -5.417 16.417 1.00 96.06 91 ILE A N 1
ATOM 693 C CA . ILE A 1 91 ? 4.320 -4.559 15.233 1.00 96.06 91 ILE A CA 1
ATOM 694 C C . ILE A 1 91 ? 4.500 -3.120 15.697 1.00 96.06 91 ILE A C 1
ATOM 696 O O . ILE A 1 91 ? 3.767 -2.662 16.570 1.00 96.06 91 ILE A O 1
ATOM 700 N N . HIS A 1 92 ? 5.442 -2.417 15.075 1.00 97.81 92 HIS A N 1
ATOM 701 C CA . HIS A 1 92 ? 5.813 -1.046 15.406 1.00 97.81 92 HIS A CA 1
ATOM 702 C C . HIS A 1 92 ? 5.483 -0.084 14.261 1.00 97.81 92 HIS A C 1
ATOM 704 O O . HIS A 1 92 ? 5.502 -0.450 13.075 1.00 97.81 92 HIS A O 1
ATOM 710 N N . ASN A 1 93 ? 5.207 1.169 14.614 1.00 97.44 93 ASN A N 1
ATOM 711 C CA . ASN A 1 93 ? 5.296 2.274 13.666 1.00 97.44 93 ASN A CA 1
ATOM 712 C C . ASN A 1 93 ? 6.752 2.486 13.227 1.00 97.44 93 ASN A C 1
ATOM 714 O O . ASN A 1 93 ? 7.689 2.002 13.854 1.00 97.44 93 ASN A O 1
ATOM 718 N N . TRP A 1 94 ? 6.944 3.175 12.103 1.00 94.88 94 TRP A N 1
ATOM 719 C CA . TRP A 1 94 ? 8.268 3.339 11.490 1.00 94.88 94 TRP A CA 1
ATOM 720 C C . TRP A 1 94 ? 9.261 4.126 12.365 1.00 94.88 94 TRP A C 1
ATOM 722 O O . TRP A 1 94 ? 10.464 4.052 12.127 1.00 94.88 94 TRP A O 1
ATOM 732 N N . ASP A 1 95 ? 8.750 4.888 13.329 1.00 95.19 95 ASP A N 1
ATOM 733 C CA . ASP A 1 95 ? 9.472 5.769 14.245 1.00 95.19 95 ASP A CA 1
ATOM 734 C C . ASP A 1 95 ? 9.329 5.355 15.720 1.00 95.19 95 ASP A C 1
ATOM 736 O O . ASP A 1 95 ? 9.697 6.127 16.603 1.00 95.19 95 ASP A O 1
ATOM 740 N N . ASP A 1 96 ? 8.759 4.175 15.989 1.00 93.81 96 ASP A N 1
ATOM 741 C CA . ASP A 1 96 ? 8.472 3.668 17.338 1.00 93.81 96 ASP A CA 1
ATOM 742 C C . ASP A 1 96 ? 7.604 4.600 18.210 1.00 93.81 96 ASP A C 1
ATOM 744 O O . ASP A 1 96 ? 7.582 4.471 19.437 1.00 93.81 96 ASP A O 1
ATOM 748 N N . SER A 1 97 ? 6.859 5.529 17.597 1.00 96.31 97 SER A N 1
ATOM 749 C CA . SER A 1 97 ? 6.045 6.517 18.306 1.00 96.31 97 SER A CA 1
ATOM 750 C C . SER A 1 97 ? 4.550 6.359 18.017 1.00 96.31 97 SER A C 1
ATOM 752 O O . SER A 1 97 ? 4.141 5.853 16.968 1.00 96.31 97 SER A O 1
ATOM 754 N N . GLY A 1 98 ? 3.717 6.744 18.988 1.00 97.06 98 GLY A N 1
ATOM 755 C CA . GLY A 1 98 ? 2.260 6.733 18.869 1.00 97.06 98 GLY A CA 1
ATOM 756 C C . GLY A 1 98 ? 1.702 8.116 18.555 1.00 97.06 98 GLY A C 1
ATOM 757 O O . GLY A 1 98 ? 2.142 9.114 19.1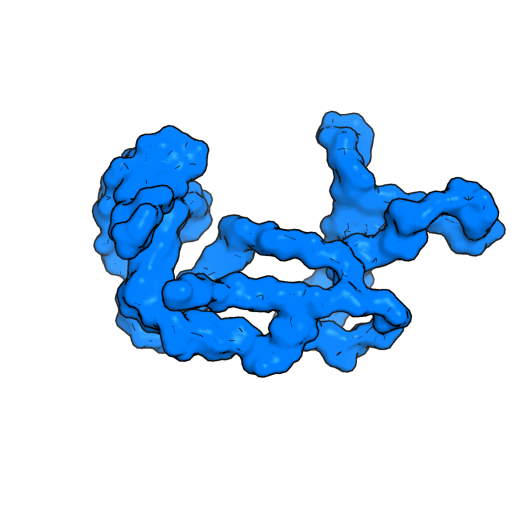25 1.00 97.06 98 GLY A O 1
ATOM 758 N N . MET A 1 99 ? 0.690 8.173 17.690 1.00 97.75 99 MET A N 1
ATOM 759 C CA . MET A 1 99 ? -0.010 9.416 17.344 1.00 97.75 99 MET A CA 1
ATOM 760 C C . MET A 1 99 ? -1.265 9.692 18.192 1.00 97.75 99 MET A C 1
ATOM 762 O O . MET A 1 99 ? -1.932 10.709 17.993 1.00 97.75 99 MET A O 1
ATOM 766 N N . GLY A 1 100 ? -1.603 8.817 19.143 1.00 98.12 100 GLY A N 1
ATOM 767 C CA . GLY A 1 100 ? -2.818 8.934 19.944 1.00 98.12 100 GLY A CA 1
ATOM 768 C C . GLY A 1 100 ? -4.069 8.604 19.129 1.00 98.12 100 GLY A C 1
ATOM 769 O O . GLY A 1 100 ? -4.103 7.622 18.393 1.00 98.12 100 GLY A O 1
ATOM 770 N N . ASN A 1 101 ? -5.133 9.394 19.274 1.00 98.50 101 ASN A N 1
ATOM 771 C CA . ASN A 1 101 ? -6.401 9.116 18.597 1.00 98.50 101 ASN A CA 1
ATOM 772 C C . ASN A 1 101 ? -6.330 9.475 17.111 1.00 98.50 101 ASN A C 1
ATOM 774 O O . ASN A 1 101 ? -6.229 10.648 16.755 1.00 98.50 101 ASN A O 1
ATOM 778 N N . VAL A 1 102 ? -6.451 8.463 16.256 1.00 98.31 102 VAL A N 1
ATOM 779 C CA . VAL A 1 102 ? -6.350 8.582 14.801 1.00 98.31 102 VAL A CA 1
ATOM 780 C C . VAL A 1 102 ? -7.554 7.956 14.108 1.00 98.31 102 VAL A C 1
ATOM 782 O O . VAL A 1 102 ? -8.107 6.951 14.558 1.00 98.31 102 VAL A O 1
ATOM 785 N N . THR A 1 103 ? -7.973 8.556 12.997 1.00 98.19 103 THR A N 1
ATOM 786 C CA . THR A 1 103 ? -9.030 8.019 12.128 1.00 98.19 103 THR A CA 1
ATOM 787 C C . THR A 1 103 ? -8.452 7.127 11.029 1.00 98.19 103 THR A C 1
ATOM 789 O O . THR A 1 103 ? -7.242 7.101 10.802 1.00 98.19 103 THR A O 1
ATOM 792 N N . LEU A 1 104 ? -9.312 6.453 10.256 1.00 97.62 104 LEU A N 1
ATOM 793 C CA . LEU A 1 104 ? -8.878 5.719 9.058 1.00 97.62 104 LEU A CA 1
ATOM 794 C C . LEU A 1 104 ? -8.099 6.611 8.069 1.00 97.62 104 LEU A C 1
ATOM 796 O O . LEU A 1 104 ? -7.129 6.164 7.452 1.00 97.62 104 LEU A O 1
ATOM 800 N N . LYS A 1 105 ? -8.494 7.886 7.938 1.00 97.31 105 LYS A N 1
ATOM 801 C CA . LYS A 1 105 ? -7.807 8.864 7.079 1.00 97.31 105 LYS A CA 1
ATOM 802 C C . LYS A 1 105 ? -6.395 9.144 7.582 1.00 97.31 105 LYS A C 1
ATOM 804 O O . LYS A 1 105 ? -5.466 9.179 6.778 1.00 97.31 105 LYS A O 1
ATOM 809 N N . ASP A 1 106 ? -6.228 9.294 8.892 1.00 98.06 106 ASP A N 1
ATOM 810 C CA . ASP A 1 106 ? -4.922 9.529 9.513 1.00 98.06 106 ASP A CA 1
ATOM 811 C C . ASP A 1 106 ? -4.019 8.300 9.396 1.00 98.06 106 ASP A C 1
ATOM 813 O O . ASP A 1 106 ? -2.856 8.434 9.018 1.00 98.06 106 ASP A O 1
ATOM 817 N N . ILE A 1 107 ? -4.573 7.099 9.611 1.00 98.12 107 ILE A N 1
ATOM 818 C CA . ILE A 1 107 ? -3.854 5.827 9.447 1.00 98.12 107 ILE A CA 1
ATOM 819 C C . ILE A 1 107 ? -3.247 5.722 8.043 1.00 98.12 107 ILE A C 1
ATOM 821 O O . ILE A 1 107 ? -2.072 5.380 7.907 1.00 98.12 107 ILE A O 1
ATOM 825 N N . LEU A 1 108 ? -4.011 6.051 6.997 1.00 97.56 108 LEU A N 1
ATOM 826 C CA . LEU A 1 108 ? -3.510 6.037 5.619 1.00 97.56 108 LEU A CA 1
ATOM 827 C C . LEU A 1 108 ? -2.539 7.188 5.334 1.00 97.56 108 LEU A C 1
ATOM 829 O O . LEU A 1 108 ? -1.506 6.970 4.703 1.00 97.56 108 LEU A O 1
ATOM 833 N N . LYS A 1 109 ? -2.848 8.401 5.804 1.00 97.25 109 LYS A N 1
ATOM 834 C CA . LYS A 1 109 ? -2.047 9.611 5.564 1.00 97.25 109 LYS A CA 1
ATOM 835 C C . LYS A 1 109 ? -0.649 9.514 6.169 1.00 97.25 109 LYS A C 1
ATOM 837 O O . LYS A 1 109 ? 0.323 9.864 5.506 1.00 97.25 109 LYS A O 1
ATOM 842 N N . PHE A 1 110 ? -0.558 9.063 7.415 1.00 97.25 110 PHE A N 1
ATOM 843 C CA . PHE A 1 110 ? 0.703 8.933 8.147 1.00 97.25 110 PHE A CA 1
ATOM 844 C C . PHE A 1 110 ? 1.290 7.525 8.060 1.00 97.25 110 PHE A C 1
ATOM 846 O O . PHE A 1 110 ? 2.349 7.257 8.617 1.00 97.25 110 PHE A O 1
ATOM 853 N N . SER A 1 111 ? 0.630 6.633 7.315 1.00 97.06 111 SER A N 1
ATOM 854 C CA . SER A 1 111 ? 1.048 5.251 7.131 1.00 97.06 111 SER A CA 1
ATOM 855 C C . SER A 1 111 ? 1.300 4.533 8.464 1.00 97.06 111 SER A C 1
ATOM 857 O O . SER A 1 111 ? 2.298 3.831 8.631 1.00 97.06 111 SER A O 1
ATOM 859 N N . ILE A 1 112 ? 0.361 4.657 9.399 1.00 98.19 112 ILE A N 1
ATOM 860 C CA . ILE A 1 112 ? 0.431 4.044 10.731 1.00 98.19 112 ILE A CA 1
ATOM 861 C C . ILE A 1 112 ? 0.356 2.518 10.570 1.00 98.19 112 ILE A C 1
ATOM 863 O O . ILE A 1 112 ? -0.544 1.998 9.904 1.00 98.19 112 ILE A O 1
ATOM 867 N N . ASN A 1 113 ? 1.338 1.779 11.088 1.00 97.44 113 ASN A N 1
ATOM 868 C CA . ASN A 1 113 ? 1.414 0.322 10.921 1.00 97.44 113 ASN A CA 1
ATOM 869 C C . ASN A 1 113 ? 0.506 -0.397 11.914 1.00 97.44 113 ASN A C 1
ATOM 871 O O . ASN A 1 113 ? -0.190 -1.336 11.534 1.00 97.44 113 ASN A O 1
ATOM 875 N N . THR A 1 114 ? 0.480 0.079 13.155 1.00 98.00 114 THR A N 1
ATOM 876 C CA . THR A 1 114 ? -0.347 -0.456 14.244 1.00 98.00 114 THR A CA 1
ATOM 877 C C . THR A 1 114 ? -1.836 -0.367 13.901 1.00 98.00 114 THR A C 1
ATOM 879 O O . THR A 1 114 ? -2.551 -1.364 13.967 1.00 98.00 114 THR A O 1
ATOM 882 N N . GLY A 1 115 ? -2.281 0.784 13.384 1.00 97.44 115 GLY A N 1
ATOM 883 C CA . GLY A 1 115 ? -3.645 0.980 12.890 1.00 97.44 115 GLY A CA 1
ATOM 884 C C . GLY A 1 115 ? -3.997 0.059 11.719 1.00 97.44 115 GLY A C 1
ATOM 885 O O . GLY A 1 115 ? -5.109 -0.458 11.649 1.00 97.44 115 GLY A O 1
ATOM 886 N N . MET A 1 116 ? -3.047 -0.223 10.821 1.00 97.06 116 MET A N 1
ATOM 887 C CA . MET A 1 116 ? -3.269 -1.194 9.743 1.00 97.06 116 MET A CA 1
ATOM 888 C C . MET A 1 116 ? -3.300 -2.643 10.229 1.00 97.06 116 MET A C 1
ATOM 890 O O . MET A 1 116 ? -4.054 -3.443 9.673 1.00 97.06 116 MET A O 1
ATOM 894 N N . ALA A 1 117 ? -2.523 -2.988 11.256 1.00 96.44 117 ALA A N 1
ATOM 895 C CA . ALA A 1 117 ? -2.607 -4.290 11.905 1.00 96.44 117 ALA A CA 1
ATOM 896 C C . ALA A 1 117 ? -3.979 -4.472 12.571 1.00 96.44 117 ALA A C 1
ATOM 898 O O . ALA A 1 117 ? -4.627 -5.490 12.342 1.00 96.44 117 ALA A O 1
ATOM 899 N N . GLU A 1 118 ? -4.476 -3.453 13.276 1.00 96.81 118 GLU A N 1
ATOM 900 C CA . GLU A 1 118 ? -5.822 -3.458 13.856 1.00 96.81 118 GLU A CA 1
ATOM 901 C C . GLU A 1 118 ? -6.912 -3.599 12.780 1.00 96.81 118 GLU A C 1
ATOM 903 O O . GLU A 1 118 ? -7.843 -4.394 12.933 1.00 96.81 118 GLU A O 1
ATOM 908 N N . ILE A 1 119 ? -6.790 -2.896 11.644 1.00 95.94 119 ILE A N 1
ATOM 909 C CA . ILE A 1 119 ? -7.676 -3.094 10.481 1.00 95.94 119 ILE A CA 1
ATOM 910 C C . ILE A 1 119 ? -7.634 -4.552 10.018 1.00 95.94 119 ILE A C 1
ATOM 912 O O . ILE A 1 119 ? -8.684 -5.147 9.771 1.00 95.94 119 ILE A O 1
ATOM 916 N N . GLY A 1 120 ? -6.440 -5.139 9.933 1.00 94.06 120 GLY A N 1
ATOM 917 C CA . GLY A 1 120 ? -6.230 -6.537 9.573 1.00 94.06 120 GLY A CA 1
ATOM 918 C C . GLY A 1 120 ? -6.964 -7.515 10.494 1.00 94.06 120 GLY A C 1
ATOM 919 O O . GLY A 1 120 ? -7.737 -8.352 10.023 1.00 94.06 120 GLY A O 1
ATOM 920 N N . ILE A 1 121 ? -6.744 -7.373 11.802 1.00 93.62 121 ILE A N 1
ATOM 921 C CA . ILE A 1 121 ? -7.303 -8.232 12.855 1.00 93.62 121 ILE A CA 1
ATOM 922 C C . ILE A 1 121 ? -8.828 -8.121 12.880 1.00 93.62 121 ILE A C 1
ATOM 924 O O . ILE A 1 121 ? -9.525 -9.129 12.781 1.00 93.62 121 ILE A O 1
ATOM 928 N N . SER A 1 122 ? -9.349 -6.894 12.943 1.00 94.31 122 SER A N 1
ATOM 929 C CA . SER A 1 122 ? -10.791 -6.640 13.052 1.00 94.31 122 SER A CA 1
ATOM 930 C C . SER A 1 122 ? -11.576 -6.960 11.774 1.00 94.31 122 SER A C 1
ATOM 932 O O . SER A 1 122 ? -12.752 -7.306 11.855 1.00 94.31 122 SER A O 1
ATOM 934 N N . THR A 1 123 ? -10.950 -6.875 10.593 1.00 94.38 123 THR A N 1
ATOM 935 C CA . THR A 1 123 ? -11.589 -7.245 9.313 1.00 94.38 123 THR A CA 1
ATOM 936 C C . THR A 1 123 ? -11.543 -8.751 9.056 1.00 94.38 123 THR A C 1
ATOM 938 O O . THR A 1 123 ? -12.455 -9.315 8.450 1.00 94.38 123 THR A O 1
ATOM 941 N N . GLY A 1 124 ? -10.494 -9.418 9.538 1.00 90.88 124 GLY A N 1
ATOM 942 C CA . GLY A 1 124 ? -10.325 -10.859 9.441 1.00 90.88 124 GLY A CA 1
ATOM 943 C C . GLY A 1 124 ? -9.765 -11.334 8.095 1.00 90.88 124 GLY A C 1
ATOM 944 O O . GLY A 1 124 ? -10.104 -10.855 7.007 1.00 90.88 124 GLY A O 1
ATOM 945 N N . GLY A 1 125 ? -8.919 -12.366 8.160 1.00 85.19 125 GLY A N 1
ATOM 946 C CA . GLY A 1 125 ? -8.220 -12.911 6.991 1.00 85.19 125 GLY A CA 1
ATOM 947 C C . GLY A 1 125 ? -9.142 -13.484 5.908 1.00 85.19 125 GLY A C 1
ATOM 948 O O . GLY A 1 125 ? -8.789 -13.474 4.732 1.00 85.19 125 GLY A O 1
ATOM 949 N N . ALA A 1 126 ? -10.347 -13.944 6.254 1.00 85.94 126 ALA A N 1
ATOM 950 C CA . ALA A 1 126 ? -11.304 -14.469 5.277 1.00 85.94 126 ALA A CA 1
ATOM 951 C C . ALA A 1 126 ? -11.869 -13.384 4.342 1.00 85.94 126 ALA A C 1
ATOM 953 O O . ALA A 1 126 ? -12.160 -13.676 3.183 1.00 85.94 126 ALA A O 1
ATOM 954 N N . VAL A 1 127 ? -12.019 -12.149 4.828 1.00 86.00 127 VAL A N 1
ATOM 955 C CA . VAL A 1 127 ? -12.435 -10.996 4.015 1.00 86.00 127 VAL A CA 1
ATOM 956 C C . VAL A 1 127 ? -11.242 -10.497 3.202 1.00 86.00 127 VAL A C 1
ATOM 958 O O . VAL A 1 127 ? -11.319 -10.392 1.980 1.00 86.00 127 VAL A O 1
ATOM 961 N N . LEU A 1 128 ? -10.097 -10.298 3.858 1.00 85.12 128 LEU A N 1
ATOM 962 C CA . LEU A 1 128 ? -8.884 -9.770 3.226 1.00 85.12 128 LEU A CA 1
ATOM 963 C C . LEU A 1 128 ? -8.258 -10.725 2.197 1.00 85.12 128 LEU A C 1
ATOM 965 O O . LEU A 1 128 ? -7.628 -10.295 1.240 1.00 85.12 128 LEU A O 1
ATOM 969 N N . SER A 1 129 ? -8.465 -12.032 2.319 1.00 82.06 129 SER A N 1
ATOM 970 C CA . SER A 1 129 ? -8.035 -12.985 1.287 1.00 82.06 129 SER A CA 1
ATOM 971 C C . SER A 1 129 ? -8.906 -12.952 0.028 1.00 82.06 129 SER A C 1
ATOM 973 O O . SER A 1 129 ? -8.491 -13.490 -0.994 1.00 82.06 129 SER A O 1
ATOM 975 N N . ARG A 1 130 ? -10.093 -12.325 0.054 1.00 81.44 130 ARG A N 1
ATOM 976 C CA . ARG A 1 130 ? -10.957 -12.186 -1.137 1.00 81.44 130 ARG A CA 1
ATOM 977 C C . ARG A 1 130 ? -10.519 -11.050 -2.053 1.00 81.44 130 ARG A C 1
ATOM 979 O O . ARG A 1 130 ? -10.731 -11.160 -3.256 1.00 81.44 130 ARG A O 1
ATOM 986 N N . ILE A 1 131 ? -9.906 -9.998 -1.503 1.00 78.50 131 ILE A N 1
ATOM 987 C CA . ILE A 1 131 ? -9.304 -8.919 -2.306 1.00 78.50 131 ILE A CA 1
ATOM 988 C C . ILE A 1 131 ? -7.998 -9.358 -2.972 1.00 78.50 131 ILE A C 1
ATOM 990 O O . ILE A 1 131 ? -7.596 -8.788 -3.983 1.00 78.50 131 ILE A O 1
ATOM 994 N N . MET A 1 132 ? -7.357 -10.404 -2.441 1.00 66.88 132 MET A N 1
ATOM 995 C CA . MET A 1 132 ? -6.274 -11.096 -3.127 1.00 66.88 132 MET A CA 1
ATOM 996 C C . MET A 1 132 ? -6.890 -11.952 -4.242 1.00 66.88 132 MET A C 1
ATOM 998 O O . MET A 1 132 ? -7.728 -12.814 -3.958 1.00 66.88 132 MET A O 1
ATOM 1002 N N . PRO A 1 133 ? -6.521 -11.761 -5.518 1.00 55.88 133 PRO A N 1
ATOM 1003 C CA . PRO A 1 133 ? -7.109 -12.559 -6.580 1.00 55.88 133 PRO A CA 1
ATOM 1004 C C . PRO A 1 133 ? -6.781 -14.043 -6.346 1.00 55.88 133 PRO A C 1
ATOM 1006 O O . PRO A 1 133 ? -5.622 -14.431 -6.251 1.00 55.88 133 PRO A O 1
ATOM 1009 N N . LYS A 1 134 ? -7.798 -14.911 -6.285 1.00 46.75 134 LYS A N 1
ATOM 1010 C CA . LYS A 1 134 ? -7.645 -16.349 -5.961 1.00 46.75 134 LYS A CA 1
ATOM 1011 C C . LYS A 1 134 ? -6.779 -17.157 -6.950 1.00 46.75 134 LYS A C 1
ATOM 1013 O O . LYS A 1 134 ? -6.522 -18.330 -6.716 1.00 46.75 134 LYS A O 1
ATOM 1018 N N . ASN A 1 135 ? -6.309 -16.519 -8.024 1.00 39.94 135 ASN A N 1
ATOM 1019 C CA . ASN A 1 135 ? -5.413 -17.074 -9.037 1.00 39.94 135 ASN A CA 1
ATOM 1020 C C . ASN A 1 135 ? -4.012 -16.428 -9.040 1.00 39.94 135 ASN A C 1
ATOM 1022 O O . ASN A 1 135 ? -3.272 -16.610 -10.007 1.00 39.94 135 ASN A O 1
ATOM 1026 N N . THR A 1 136 ? -3.618 -15.682 -8.001 1.00 43.81 136 THR A N 1
ATOM 1027 C CA . THR A 1 136 ? -2.282 -15.075 -7.942 1.00 43.81 136 THR A CA 1
ATOM 1028 C C . THR A 1 136 ? -1.216 -16.048 -7.450 1.00 43.81 136 THR A C 1
ATOM 1030 O O . THR A 1 136 ? -0.744 -15.972 -6.320 1.00 43.81 136 THR A O 1
ATOM 1033 N N . GLY A 1 137 ? -0.730 -16.889 -8.354 1.00 37.53 137 GLY A N 1
ATOM 1034 C CA . GLY A 1 137 ? 0.694 -16.751 -8.627 1.00 37.53 137 GLY A CA 1
ATOM 1035 C C . GLY A 1 137 ? 0.806 -15.517 -9.513 1.00 37.53 137 GLY A C 1
ATOM 1036 O O . GLY A 1 137 ? 0.438 -15.606 -10.682 1.00 37.53 137 GLY A O 1
ATOM 1037 N N . SER A 1 138 ? 1.255 -14.381 -8.964 1.00 37.09 138 SER A N 1
ATOM 1038 C CA . SER A 1 138 ? 1.321 -13.058 -9.627 1.00 37.09 138 SER A CA 1
ATOM 1039 C C . SER A 1 138 ? -0.042 -12.430 -9.980 1.00 37.09 138 SER A C 1
ATOM 1041 O O . SER A 1 138 ? -1.003 -13.116 -10.314 1.00 37.09 138 SER A O 1
ATOM 1043 N N . ALA A 1 139 ? -0.134 -11.100 -9.887 1.00 38.34 139 ALA A N 1
ATOM 1044 C CA . ALA A 1 139 ? -1.250 -10.296 -10.388 1.00 38.34 139 ALA A CA 1
ATOM 1045 C C . ALA A 1 139 ? -1.757 -10.816 -11.745 1.00 38.34 139 ALA A C 1
ATOM 1047 O O . ALA A 1 139 ? -0.967 -11.307 -12.553 1.00 38.34 139 ALA A O 1
ATOM 1048 N N . SER A 1 140 ? -3.061 -10.719 -12.015 1.00 35.34 140 SER A N 1
ATOM 1049 C CA . SER A 1 140 ? -3.661 -11.145 -13.282 1.00 35.34 140 SER A CA 1
ATOM 1050 C C . SER A 1 140 ? -3.168 -10.287 -14.459 1.00 35.34 140 SER A C 1
ATOM 1052 O O . SER A 1 140 ? -3.892 -9.457 -14.996 1.00 35.34 140 SER A O 1
ATOM 1054 N N . LEU A 1 141 ? -1.938 -10.541 -14.905 1.00 40.12 141 LEU A N 1
ATOM 1055 C CA . LEU A 1 141 ? -1.286 -10.057 -16.124 1.00 40.12 141 LEU A CA 1
ATOM 1056 C C . LEU A 1 141 ? -1.832 -10.815 -17.349 1.00 40.12 141 LEU A C 1
ATOM 1058 O O . LEU A 1 141 ? -1.072 -11.304 -18.189 1.00 40.12 141 LEU A O 1
ATOM 1062 N N . ARG A 1 142 ? -3.159 -11.000 -17.414 1.00 39.41 142 ARG A N 1
ATOM 1063 C CA . ARG A 1 142 ? -3.821 -11.769 -18.481 1.00 39.41 142 ARG A CA 1
ATOM 1064 C C . ARG A 1 142 ? -3.967 -10.982 -19.787 1.00 39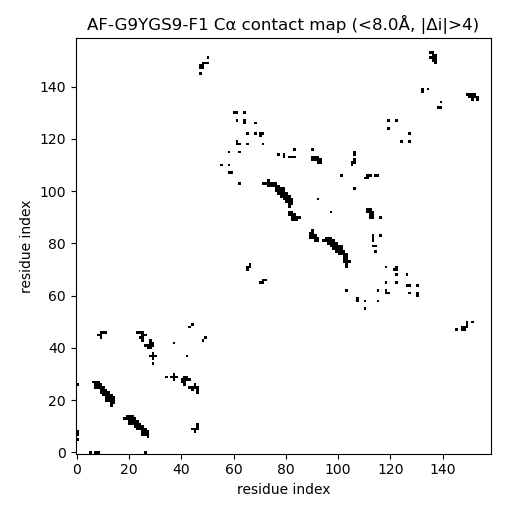.41 142 ARG A C 1
ATOM 1066 O O . ARG A 1 142 ? -4.167 -11.611 -20.814 1.00 39.41 142 ARG A O 1
ATOM 1073 N N . ALA A 1 143 ? -3.812 -9.657 -19.767 1.00 37.62 143 ALA A N 1
ATOM 1074 C CA . ALA A 1 143 ? -3.995 -8.815 -20.953 1.00 37.62 143 ALA A CA 1
ATOM 1075 C C . ALA A 1 143 ? -2.697 -8.472 -21.714 1.00 37.62 143 ALA A C 1
ATOM 1077 O O . ALA A 1 143 ? -2.769 -7.891 -22.791 1.00 37.62 143 ALA A O 1
ATOM 1078 N N . LEU A 1 144 ? -1.510 -8.815 -21.192 1.00 44.78 144 LEU A N 1
ATOM 1079 C CA . LEU A 1 144 ? -0.231 -8.433 -21.806 1.00 44.78 144 LEU A CA 1
ATOM 1080 C C . LEU A 1 144 ? 0.654 -9.669 -22.037 1.00 44.78 144 LEU A C 1
ATOM 1082 O O . LEU A 1 144 ? 1.080 -10.349 -21.093 1.00 44.78 144 LEU A O 1
ATOM 1086 N N . ASN A 1 145 ? 0.918 -9.968 -23.312 1.00 44.75 145 ASN A N 1
ATOM 1087 C CA . ASN A 1 145 ? 1.822 -11.032 -23.756 1.00 44.75 145 ASN A CA 1
ATOM 1088 C C . ASN A 1 145 ? 3.285 -10.604 -23.555 1.00 44.75 145 ASN A C 1
ATOM 1090 O O . ASN A 1 145 ? 3.967 -10.220 -24.501 1.00 44.75 145 ASN A O 1
ATOM 1094 N N . PHE A 1 146 ? 3.769 -10.666 -22.313 1.00 46.78 146 PHE A N 1
ATOM 1095 C CA . PHE A 1 146 ? 5.201 -10.571 -22.019 1.00 46.78 146 PHE A CA 1
ATOM 1096 C C . PHE A 1 146 ? 5.830 -11.971 -21.903 1.00 46.78 146 PHE A C 1
ATOM 1098 O O . PHE A 1 146 ? 5.225 -12.841 -21.266 1.00 46.78 146 PHE A O 1
ATOM 1105 N N . PRO A 1 147 ? 7.025 -12.191 -22.488 1.00 42.62 147 PRO A N 1
ATOM 1106 C CA . PRO A 1 147 ? 7.680 -13.501 -22.547 1.00 42.62 147 PRO A CA 1
ATOM 1107 C C . PRO A 1 147 ? 8.284 -13.971 -21.211 1.00 42.62 147 PRO A C 1
ATOM 1109 O O . PRO A 1 147 ? 8.522 -15.164 -21.050 1.00 42.62 147 PRO A O 1
ATOM 1112 N N . GLU A 1 148 ? 8.480 -13.080 -20.233 1.00 48.81 148 GLU A N 1
ATOM 1113 C CA . GLU A 1 148 ? 9.054 -13.403 -18.918 1.00 48.81 148 GLU A CA 1
ATOM 1114 C C . GLU A 1 148 ? 8.070 -13.041 -17.794 1.00 48.81 148 GLU A C 1
ATOM 1116 O O . GLU A 1 148 ? 7.569 -11.915 -17.738 1.00 48.81 148 GLU A O 1
ATOM 1121 N N . LYS A 1 149 ? 7.757 -14.003 -16.911 1.00 49.81 149 LYS A N 1
ATOM 1122 C CA . LYS A 1 149 ? 6.843 -13.836 -15.765 1.00 49.81 149 LYS A CA 1
ATOM 1123 C C . LYS A 1 149 ? 7.383 -14.604 -14.554 1.00 49.81 149 LYS A C 1
ATOM 1125 O O . LYS A 1 149 ? 7.519 -15.824 -14.622 1.00 49.81 149 LYS A O 1
ATOM 1130 N N . GLU A 1 150 ? 7.649 -13.915 -13.447 1.00 47.03 150 GLU A N 1
ATOM 1131 C CA . GLU A 1 150 ? 7.999 -14.557 -12.172 1.00 47.03 150 GLU A CA 1
ATOM 1132 C C . GLU A 1 150 ? 6.733 -14.823 -11.336 1.00 47.03 150 GLU A C 1
ATOM 1134 O O . GLU A 1 150 ? 5.852 -13.968 -11.228 1.00 47.03 150 GLU A O 1
ATOM 1139 N N . LYS A 1 151 ? 6.620 -16.020 -10.739 1.00 40.69 151 LYS A N 1
ATOM 1140 C CA . LYS A 1 151 ? 5.511 -16.375 -9.836 1.00 40.69 151 LYS A CA 1
ATOM 1141 C C . LYS A 1 151 ? 5.850 -15.947 -8.410 1.00 40.69 151 LYS A C 1
ATOM 1143 O O . LYS A 1 151 ? 6.777 -16.488 -7.817 1.00 40.69 151 LYS A O 1
ATOM 1148 N N . GLY A 1 152 ? 5.066 -15.029 -7.849 1.00 41.66 152 GLY A N 1
ATOM 1149 C CA . GLY A 1 152 ? 5.191 -14.640 -6.444 1.00 41.66 152 GLY A CA 1
ATOM 1150 C C . GLY A 1 152 ? 4.462 -15.561 -5.472 1.00 41.66 152 GLY A C 1
ATOM 1151 O O . GLY A 1 152 ? 3.420 -16.128 -5.804 1.00 41.66 152 GLY A O 1
ATOM 1152 N N . SER A 1 153 ? 5.011 -15.690 -4.266 1.00 34.75 153 SER A N 1
ATOM 1153 C CA . SER A 1 153 ? 4.387 -16.359 -3.125 1.00 34.75 153 SER A CA 1
ATOM 1154 C C . SER A 1 153 ? 3.531 -15.379 -2.325 1.00 34.75 153 SER A C 1
ATOM 1156 O O . SER A 1 153 ? 4.016 -14.340 -1.883 1.00 34.75 153 SER A O 1
ATOM 1158 N N . SER A 1 154 ? 2.268 -15.725 -2.096 1.00 37.78 154 SER A N 1
ATOM 1159 C CA . SER A 1 154 ? 1.415 -15.068 -1.109 1.00 37.78 154 SER A CA 1
ATOM 1160 C C . SER A 1 154 ? 1.891 -15.447 0.296 1.00 37.78 154 SER A C 1
ATOM 1162 O O . SER A 1 154 ? 1.898 -16.624 0.660 1.00 37.78 154 SER A O 1
ATOM 1164 N N . LEU A 1 155 ? 2.286 -14.450 1.092 1.00 29.22 155 LEU A N 1
ATOM 1165 C CA . LEU A 1 155 ? 2.478 -14.588 2.537 1.00 29.22 155 LEU A CA 1
ATOM 1166 C C . LEU A 1 155 ? 1.113 -14.857 3.184 1.00 29.22 155 LEU A C 1
ATOM 1168 O O . LEU A 1 155 ? 0.412 -13.954 3.629 1.00 29.22 155 LEU A O 1
ATOM 1172 N N . ILE A 1 156 ? 0.712 -16.125 3.193 1.00 31.30 156 ILE A N 1
ATOM 1173 C CA . ILE A 1 156 ? -0.218 -16.638 4.191 1.00 31.30 156 ILE A CA 1
ATOM 1174 C C . ILE A 1 156 ? 0.647 -16.881 5.421 1.00 31.30 156 ILE A C 1
ATOM 1176 O O . ILE A 1 156 ? 1.566 -17.700 5.355 1.00 31.30 156 ILE A O 1
ATOM 1180 N N . LEU A 1 157 ? 0.378 -16.151 6.508 1.00 25.88 157 LEU A N 1
ATOM 1181 C CA . LEU A 1 157 ? 0.891 -16.471 7.840 1.00 25.88 157 LEU A CA 1
ATOM 1182 C C . LEU A 1 157 ? 0.616 -17.960 8.079 1.00 25.88 157 LEU A C 1
ATOM 1184 O O . LEU A 1 157 ? -0.533 -18.379 8.238 1.00 25.88 157 LEU A O 1
ATOM 1188 N N . LYS A 1 158 ? 1.661 -18.781 7.954 1.00 22.55 158 LYS A N 1
ATOM 1189 C CA . LYS A 1 158 ? 1.578 -20.203 8.256 1.00 22.55 158 LYS A CA 1
ATOM 1190 C C . LYS A 1 158 ? 1.500 -20.328 9.774 1.00 22.55 158 LYS A C 1
ATOM 1192 O O . LYS A 1 158 ? 2.278 -19.681 10.467 1.00 22.55 158 LYS A O 1
ATOM 1197 N N . LYS A 1 159 ? 0.508 -21.117 10.190 1.00 29.61 159 LYS A N 1
ATOM 1198 C CA . LYS A 1 159 ? 0.194 -21.537 11.558 1.00 29.61 159 LYS A CA 1
ATOM 1199 C C . LYS A 1 159 ? 1.421 -21.936 12.365 1.00 29.61 159 LYS A C 1
ATOM 1201 O O . LYS A 1 159 ? 2.340 -22.521 11.748 1.00 29.61 159 LYS A O 1
#

Secondary structure (DSSP, 8-state):
-TTT--S-EEEEEE-TTT--EEEEEEES---GGGGGG--TTTS--HHHH-----GGGGHHHHHHHHHHTTS--TT-EEEE-SEEEETTEEEE-TTS---EEEEHHHHHHTT-HHHHHHHHHHH-HHHHHHHS-TT-SSS---S---S--PPPPP-----

Mean predicted aligned error: 8.73 Å

Nearest PDB structures (foldseek):
  7kiv-assembly1_A  TM=8.880E-01  e=1.570E-07  Pseudomonas aeruginosa PAO1
  3pbq-assembly1_A  TM=8.856E-01  e=1.310E-07  Pseudomonas aeruginosa PAO1
  7onk-assembly2_B  TM=8.822E-01  e=1.478E-07  Pseudomonas aeruginosa PAO1
  3oc2-assembly1_A  TM=9.177E-01  e=1.882E-07  Pseudomonas aeruginosa
  4kqr-assembly1_A  TM=8.753E-01  e=1.310E-07  Pseudomonas aeruginosa PAO1

Sequence (159 aa):
MKKNKPEGAAVIIMDPKTGEILAMASRPNFDPNDYGKGNAAAYKNRAVVNLYEPGSTFKPIMASAALDAGTWTENKVYHDIGYIHVDDRTIHNWDDSGMGNVTLKDILKFSINTGMAEIGISTGGAVLSRIMPKNTGSASLRALNFPEKEKGSSLILKK

Radius of gyration: 19.47 Å; Cα contacts (8 Å, |Δi|>4): 196; chains: 1; bounding box: 45×34×53 Å